Protein 1RR7 (pdb70)

Nearest PDB structures (foldseek):
  1rr7-assembly1_A  TM=1.011E+00  e=4.179E-14  Muvirus mu
  5wh1-assembly1_A  TM=3.655E-01  e=6.369E+00  Homo sapiens

Structure (mmCIF, N/CA/C/O backbone):
data_1RR7
#
_entry.id   1RR7
#
_cell.length_a   81.631
_cell.length_b   81.631
_cell.length_c   44.843
_cell.angle_alpha   90
_cell.angle_beta   90
_cell.angle_gamma   120
#
_symmetry.space_group_name_H-M   'P 32 2 1'
#
loop_
_entity.id
_entity.type
_entity.pdbx_description
1 polymer 'Middle operon regulator'
2 non-polymer 'PLATINUM (II) ION'
3 water water
#
loop_
_atom_site.group_PDB
_atom_site.id
_atom_site.type_symbol
_atom_site.label_atom_id
_atom_site.label_alt_id
_atom_site.label_comp_id
_atom_site.label_asym_id
_atom_site.label_entity_id
_atom_site.label_seq_id
_atom_site.pdbx_PDB_ins_code
_atom_site.Cartn_x
_atom_site.Cartn_y
_atom_site.Cartn_z
_atom_site.occupancy
_atom_site.B_iso_or_equiv
_atom_site.auth_seq_id
_atom_site.auth_comp_id
_atom_site.auth_asym_id
_atom_site.auth_atom_id
_atom_site.pdbx_PDB_model_num
ATOM 1 N N . ARG A 1 27 ? 23.299 -50.551 22.724 1.00 89.77 27 ARG A N 1
ATOM 2 C CA . ARG A 1 27 ? 23.251 -49.325 23.575 1.00 89.11 27 ARG A CA 1
ATOM 3 C C . ARG A 1 27 ? 22.053 -48.398 23.382 1.00 88.07 27 ARG A C 1
ATOM 4 O O . ARG A 1 27 ? 21.632 -47.675 24.278 1.00 88.60 27 ARG A O 1
ATOM 12 N N . PHE A 1 28 ? 21.509 -48.417 22.183 1.00 86.29 28 PHE A N 1
ATOM 13 C CA . PHE A 1 28 ? 20.384 -47.550 21.831 1.00 84.90 28 PHE A CA 1
ATOM 14 C C . PHE A 1 28 ? 19.322 -47.149 22.882 1.00 82.67 28 PHE A C 1
ATOM 15 O O . PHE A 1 28 ? 18.787 -46.048 22.789 1.00 84.61 28 PHE A O 1
ATOM 23 N N . PRO A 1 29 ? 18.950 -48.025 23.856 1.00 79.81 29 PRO A N 1
ATOM 24 C CA . PRO A 1 29 ? 17.938 -47.419 24.750 1.00 77.56 29 PRO A CA 1
ATOM 25 C C . PRO A 1 29 ? 18.586 -46.218 25.430 1.00 75.41 29 PRO A C 1
ATOM 26 O O . PRO A 1 29 ? 17.936 -45.223 25.755 1.00 76.72 29 PRO A O 1
ATOM 30 N N . ALA A 1 30 ? 19.891 -46.347 25.635 1.00 71.92 30 ALA A N 1
ATOM 31 C CA . ALA A 1 30 ? 20.686 -45.319 26.276 1.00 69.16 30 ALA A CA 1
ATOM 32 C C . ALA A 1 30 ? 21.217 -44.309 25.264 1.00 66.60 30 ALA A C 1
ATOM 33 O O . ALA A 1 30 ? 21.193 -43.105 25.507 1.00 64.38 30 ALA A O 1
ATOM 35 N N . LEU A 1 31 ? 21.695 -44.792 24.125 1.00 65.37 31 LEU A N 1
ATOM 36 C CA . LEU A 1 31 ? 22.196 -43.873 23.116 1.00 64.24 31 LEU A CA 1
ATOM 37 C C . LEU A 1 31 ? 21.048 -43.038 22.551 1.00 62.26 31 LEU A C 1
ATOM 38 O O . LEU A 1 31 ? 21.171 -41.822 22.420 1.00 61.84 31 LEU A O 1
ATOM 43 N N . LEU A 1 32 ? 19.934 -43.679 22.216 1.00 60.74 32 LEU A N 1
ATOM 44 C CA . LEU A 1 32 ? 18.807 -42.931 21.685 1.00 59.90 32 LEU A CA 1
ATOM 45 C C . LEU A 1 32 ? 18.292 -41.954 22.734 1.00 58.70 32 LEU A C 1
ATOM 46 O O . LEU A 1 32 ? 17.786 -40.887 22.396 1.00 56.73 32 LEU A O 1
ATOM 51 N N . ALA A 1 33 ? 18.425 -42.319 24.006 1.00 59.23 33 ALA A N 1
ATOM 52 C CA . ALA A 1 33 ? 17.978 -41.447 25.085 1.00 60.49 33 ALA A CA 1
ATOM 53 C C . ALA A 1 33 ? 18.866 -40.210 25.108 1.00 61.53 33 ALA A C 1
ATOM 54 O O . ALA A 1 33 ? 18.374 -39.087 25.229 1.00 61.92 33 ALA A O 1
ATOM 56 N N . GLU A 1 34 ? 20.175 -40.413 24.986 1.00 62.34 34 GLU A N 1
ATOM 57 C CA . GLU A 1 34 ? 21.107 -39.289 24.972 1.00 63.49 34 GLU A CA 1
ATOM 58 C C . GLU A 1 34 ? 20.858 -38.442 23.731 1.00 61.64 34 GLU A C 1
ATOM 59 O O . GLU A 1 34 ? 20.772 -37.217 23.799 1.00 60.58 34 GLU A O 1
ATOM 65 N N . LEU A 1 35 ? 20.733 -39.110 22.593 1.00 59.94 35 LEU A N 1
ATOM 66 C CA . LEU A 1 35 ? 20.497 -38.424 21.333 1.00 60.13 35 LEU A CA 1
ATOM 67 C C . LEU A 1 35 ? 19.283 -37.503 21.425 1.00 60.88 35 LEU A C 1
ATOM 68 O O . LEU A 1 35 ? 19.249 -36.442 20.801 1.00 61.56 35 LEU A O 1
ATOM 73 N N . ASN A 1 36 ? 18.295 -37.917 22.215 1.00 61.09 36 ASN A N 1
ATOM 74 C CA . ASN A 1 36 ? 17.068 -37.151 22.397 1.00 61.91 36 ASN A CA 1
ATOM 75 C C . ASN A 1 36 ? 17.308 -35.876 23.209 1.00 61.89 36 ASN A C 1
ATOM 76 O O . ASN A 1 36 ? 16.915 -34.793 22.790 1.00 61.08 36 ASN A O 1
ATOM 81 N N . ASP A 1 37 ? 17.953 -36.002 24.366 1.00 64.54 37 ASP A N 1
ATOM 82 C CA . ASP A 1 37 ? 18.228 -34.833 25.202 1.00 67.05 37 ASP A CA 1
ATOM 83 C C . ASP A 1 37 ? 19.107 -33.829 24.470 1.00 67.43 37 ASP A C 1
ATOM 84 O O . ASP A 1 37 ? 18.849 -32.627 24.514 1.00 67.51 37 ASP A O 1
ATOM 89 N N . LEU A 1 38 ? 20.144 -34.323 23.800 1.00 67.44 38 LEU A N 1
ATOM 90 C CA . LEU A 1 38 ? 21.044 -33.451 23.055 1.00 67.91 38 LEU A CA 1
ATOM 91 C C . LEU A 1 38 ? 20.256 -32.670 22.017 1.00 68.84 38 LEU A C 1
ATOM 92 O O . LEU A 1 38 ? 20.427 -31.459 21.875 1.00 68.73 38 LEU A O 1
ATOM 97 N N . LEU A 1 39 ? 19.385 -33.373 21.299 1.00 69.97 39 LEU A N 1
ATOM 98 C CA . LEU A 1 39 ? 18.572 -32.763 20.254 1.00 71.67 39 LEU A CA 1
ATOM 99 C C . LEU A 1 39 ? 17.596 -31.695 20.731 1.00 73.41 39 LEU A C 1
ATOM 100 O O . LEU A 1 39 ? 17.439 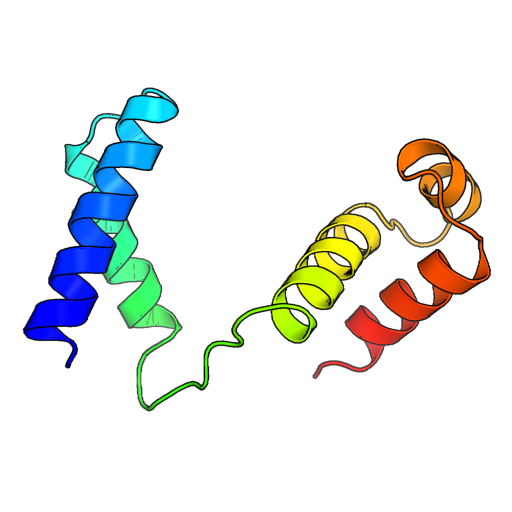-30.668 20.075 1.00 73.45 39 LEU A O 1
ATOM 105 N N . ARG A 1 40 ? 16.933 -31.920 21.860 1.00 75.66 40 ARG A N 1
ATOM 106 C CA . ARG A 1 40 ? 15.983 -30.925 22.335 1.00 78.60 40 ARG A CA 1
ATOM 107 C C . ARG A 1 40 ? 16.715 -29.730 22.931 1.00 80.25 40 ARG A C 1
ATOM 108 O O . ARG A 1 40 ? 16.139 -28.653 23.090 1.00 80.76 40 ARG A O 1
ATOM 116 N N . GLY A 1 41 ? 17.991 -29.918 23.248 1.00 81.60 41 GLY A N 1
ATOM 117 C CA . GLY A 1 41 ? 18.778 -28.824 23.782 1.00 83.11 41 GLY A CA 1
ATOM 118 C C . GLY A 1 41 ? 19.092 -27.909 22.613 1.00 84.35 41 GLY A C 1
ATOM 119 O O . GLY A 1 41 ? 18.796 -26.713 22.633 1.00 85.04 41 GLY A O 1
ATOM 120 N N . GLU A 1 42 ? 19.682 -28.491 21.575 1.00 85.00 42 GLU A N 1
ATOM 121 C CA . GLU A 1 42 ? 20.037 -27.752 20.373 1.00 85.37 42 GLU A CA 1
ATOM 122 C C . GLU A 1 42 ? 18.792 -27.186 19.704 1.00 85.59 42 GLU A C 1
ATOM 123 O O . GLU A 1 42 ? 18.864 -26.184 18.991 1.00 85.34 42 GLU A O 1
ATOM 129 N N . LEU A 1 43 ? 17.649 -27.827 19.931 1.00 86.35 43 LEU A N 1
ATOM 130 C CA . LEU A 1 43 ? 16.397 -27.357 19.348 1.00 87.21 43 LEU A CA 1
ATOM 131 C C . LEU A 1 43 ? 16.009 -26.026 19.974 1.00 87.97 43 LEU A C 1
ATOM 132 O O . LEU A 1 43 ? 15.953 -25.001 19.293 1.00 87.64 43 LEU A O 1
ATOM 137 N N . SER A 1 44 ? 15.742 -26.047 21.275 1.00 88.38 44 SER A N 1
ATOM 138 C CA . SER A 1 44 ? 15.368 -24.835 21.984 1.00 89.71 44 SER A CA 1
ATOM 139 C C . SER A 1 44 ? 16.477 -23.804 21.813 1.00 90.59 44 SER A C 1
ATOM 140 O O . SER A 1 44 ? 16.221 -22.600 21.783 1.00 90.86 44 SER A O 1
ATOM 143 N N . ARG A 1 45 ? 17.713 -24.283 21.703 1.00 91.28 45 ARG A N 1
ATOM 144 C CA . ARG A 1 45 ? 18.854 -23.395 21.520 1.00 91.37 45 ARG A CA 1
ATOM 145 C C . ARG A 1 45 ? 18.611 -22.577 20.259 1.00 91.57 45 ARG A C 1
ATOM 146 O O . ARG A 1 45 ? 18.882 -21.380 20.222 1.00 92.11 45 ARG A O 1
ATOM 148 N N . LEU A 1 46 ? 18.093 -23.237 19.228 1.00 91.74 46 LEU A N 1
ATOM 149 C CA . LEU A 1 46 ? 17.794 -22.579 17.962 1.00 91.65 46 LEU A CA 1
ATOM 150 C C . LEU A 1 46 ? 16.345 -22.105 17.992 1.00 92.08 46 LEU A C 1
ATOM 151 O O . LEU A 1 46 ? 15.795 -21.680 16.975 1.00 91.73 46 LEU A O 1
ATOM 153 N N . GLY A 1 47 ? 15.733 -22.194 19.171 1.00 92.57 47 GLY A N 1
ATOM 154 C CA . GLY A 1 47 ? 14.353 -21.768 19.328 1.00 93.17 47 GLY A CA 1
ATOM 155 C C . GLY A 1 47 ? 13.341 -22.899 19.285 1.00 93.43 47 GLY A C 1
ATOM 156 O O . GLY A 1 47 ? 12.678 -23.182 20.284 1.00 94.09 47 GLY A O 1
ATOM 157 N N . VAL A 1 48 ? 13.224 -23.536 18.121 1.00 93.24 48 VAL A N 1
ATOM 158 C CA . VAL A 1 48 ? 12.293 -24.640 17.897 1.00 92.94 48 VAL A CA 1
ATOM 159 C C . VAL A 1 48 ? 11.853 -25.355 19.173 1.00 92.93 48 VAL A C 1
ATOM 160 O O . VAL A 1 48 ? 12.676 -25.720 20.013 1.00 93.79 48 VAL A O 1
ATOM 162 N N . ASP A 1 49 ? 10.544 -25.548 19.309 1.00 92.32 49 ASP A N 1
ATOM 163 C CA . ASP A 1 49 ? 9.978 -26.227 20.471 1.00 91.34 49 ASP A CA 1
ATOM 164 C C . ASP A 1 49 ? 10.677 -27.569 20.700 1.00 90.24 49 ASP A C 1
ATOM 165 O O . ASP A 1 49 ? 10.683 -28.435 19.827 1.00 89.82 49 ASP A O 1
ATOM 170 N N . PRO A 1 50 ? 11.274 -27.751 21.890 1.00 89.18 50 PRO A N 1
ATOM 171 C CA . PRO A 1 50 ? 12.006 -28.949 22.316 1.00 88.72 50 PRO A CA 1
ATOM 172 C C . PRO A 1 50 ? 11.221 -30.254 22.247 1.00 87.93 50 PRO A C 1
ATOM 173 O O . PRO A 1 50 ? 11.717 -31.310 22.655 1.00 87.77 50 PRO A O 1
ATOM 177 N N . ALA A 1 51 ? 10.001 -30.193 21.728 1.00 86.97 51 ALA A N 1
ATOM 178 C CA . ALA A 1 51 ? 9.168 -31.385 21.620 1.00 86.07 51 ALA A CA 1
ATOM 179 C C . ALA A 1 51 ? 9.336 -32.085 20.275 1.00 85.33 51 ALA A C 1
ATOM 180 O O . ALA A 1 51 ? 8.947 -33.240 20.116 1.00 85.29 51 ALA A O 1
ATOM 182 N N . HIS A 1 52 ? 9.916 -31.381 19.310 1.00 84.11 52 HIS A N 1
ATOM 183 C CA . HIS A 1 52 ? 10.118 -31.952 17.986 1.00 82.94 52 HIS A CA 1
ATOM 184 C C . HIS A 1 52 ? 11.395 -32.783 17.928 1.00 80.52 52 HIS A C 1
ATOM 185 O O . HIS A 1 52 ? 11.763 -33.301 16.872 1.00 80.03 52 HIS A O 1
ATOM 192 N N . SER A 1 53 ? 12.064 -32.913 19.069 1.00 77.34 53 SER A N 1
ATOM 193 C CA . SER A 1 53 ? 13.297 -33.683 19.135 1.00 74.56 53 SER A CA 1
ATOM 194 C C . SER A 1 53 ? 13.025 -35.123 18.740 1.00 72.52 53 SER A C 1
ATOM 195 O O . SER A 1 53 ? 13.655 -35.661 17.834 1.00 73.01 53 SER A O 1
ATOM 198 N N . LEU A 1 54 ? 12.074 -35.741 19.426 1.00 70.38 54 LEU A N 1
ATOM 199 C CA . LEU A 1 54 ? 11.720 -37.124 19.158 1.00 67.71 54 LEU A CA 1
ATOM 200 C C . LEU A 1 54 ? 11.406 -37.342 17.686 1.00 65.89 54 LEU A C 1
ATOM 201 O O . LEU A 1 54 ? 11.713 -38.394 17.131 1.00 64.97 54 LEU A O 1
ATOM 206 N N . GLU A 1 55 ? 10.785 -36.346 17.060 1.00 64.98 55 GLU A N 1
ATOM 207 C CA . GLU A 1 55 ? 10.442 -36.417 15.644 1.00 64.56 55 GLU A CA 1
ATOM 208 C C . GLU A 1 55 ? 11.739 -36.547 14.835 1.00 62.98 55 GLU A C 1
ATOM 209 O O . GLU A 1 55 ? 11.782 -37.233 13.816 1.00 62.51 55 GLU A O 1
ATOM 215 N N . ILE A 1 56 ? 12.798 -35.890 15.308 1.00 61.97 56 ILE A N 1
ATOM 216 C CA . ILE A 1 56 ? 14.097 -35.921 14.639 1.00 60.42 56 ILE A CA 1
ATOM 217 C C . ILE A 1 56 ? 14.861 -37.212 14.906 1.00 58.52 56 ILE A C 1
ATOM 218 O O . ILE A 1 56 ? 15.486 -37.770 14.005 1.00 58.62 56 ILE A O 1
ATOM 223 N N . VAL A 1 57 ? 14.816 -37.692 16.143 1.00 58.15 57 VAL A N 1
ATOM 224 C CA . VAL A 1 57 ? 15.520 -38.926 16.467 1.00 57.09 57 VAL A CA 1
ATOM 225 C C . VAL A 1 57 ? 14.938 -40.071 15.639 1.00 55.62 57 VAL A C 1
ATOM 226 O O . VAL A 1 57 ? 15.660 -40.969 15.211 1.00 54.23 57 VAL A O 1
ATOM 230 N N . VAL A 1 58 ? 13.635 -40.017 15.381 1.00 55.45 58 VAL A N 1
ATOM 231 C CA . VAL A 1 58 ? 12.976 -41.058 14.603 1.00 55.91 58 VAL A CA 1
ATOM 232 C C . VAL A 1 58 ? 13.470 -41.072 13.160 1.00 56.37 58 VAL A C 1
ATOM 233 O O . VAL A 1 58 ? 13.716 -42.133 12.591 1.00 56.25 58 VAL A O 1
ATOM 237 N N . ALA A 1 59 ? 13.605 -39.887 12.573 1.00 55.86 59 ALA A N 1
ATOM 238 C CA . ALA A 1 59 ? 14.062 -39.751 11.194 1.00 56.34 59 ALA A CA 1
ATOM 239 C C . ALA A 1 59 ? 15.503 -40.229 11.043 1.00 56.36 59 ALA A C 1
ATOM 240 O O . ALA A 1 59 ? 15.844 -40.918 10.081 1.00 55.46 59 ALA A O 1
ATOM 242 N N . ILE A 1 60 ? 16.352 -39.860 11.995 1.00 56.66 60 ILE A N 1
ATOM 243 C CA . ILE A 1 60 ? 17.741 -40.284 11.940 1.00 56.98 60 ILE A CA 1
ATOM 244 C C . ILE A 1 60 ? 17.787 -41.802 11.938 1.00 57.63 60 ILE A C 1
ATOM 245 O O . ILE A 1 60 ? 18.334 -42.412 11.025 1.00 58.28 60 ILE A O 1
ATOM 250 N N . CYS A 1 61 ? 17.193 -42.409 12.959 1.00 59.41 61 CYS A N 1
ATOM 251 C CA . CYS A 1 61 ? 17.176 -43.862 13.083 1.00 61.64 61 CYS A CA 1
ATOM 252 C C . CYS A 1 61 ? 16.482 -44.574 11.926 1.00 62.94 61 CYS A C 1
ATOM 253 O O . CYS A 1 61 ? 16.910 -45.647 11.496 1.00 63.75 61 CYS A O 1
ATOM 256 N N . LYS A 1 62 ? 15.415 -43.977 11.415 1.00 63.46 62 LYS A N 1
ATOM 257 C CA . LYS A 1 62 ? 14.677 -44.583 10.317 1.00 65.95 62 LYS A CA 1
ATOM 258 C C . LYS A 1 62 ? 15.492 -44.652 9.013 1.00 67.31 62 LYS A C 1
ATOM 259 O O . LYS A 1 62 ? 15.519 -45.686 8.345 1.00 68.18 62 LYS A O 1
ATOM 265 N N . HIS A 1 63 ? 16.171 -43.565 8.654 1.00 67.96 63 HIS A N 1
ATOM 266 C CA . HIS A 1 63 ? 16.949 -43.544 7.413 1.00 68.13 63 HIS A CA 1
ATOM 267 C C . HIS A 1 63 ? 18.388 -44.009 7.532 1.00 68.73 63 HIS A C 1
ATOM 268 O O . HIS A 1 63 ? 19.009 -44.402 6.548 1.00 68.64 63 HIS A O 1
ATOM 275 N N . LEU A 1 64 ? 18.911 -43.969 8.745 1.00 70.72 64 LEU A N 1
ATOM 276 C CA . LEU A 1 64 ? 20.286 -44.349 9.005 1.00 73.84 64 LEU A CA 1
ATOM 277 C C . LEU A 1 64 ? 20.420 -45.742 9.599 1.00 75.20 64 LEU A C 1
ATOM 278 O O . LEU A 1 64 ? 21.431 -46.417 9.396 1.00 75.91 64 LEU A O 1
ATOM 283 N N . GLY A 1 65 ? 19.387 -46.159 10.324 1.00 76.05 65 GLY A N 1
ATOM 284 C CA . GLY A 1 65 ? 19.388 -47.457 10.968 1.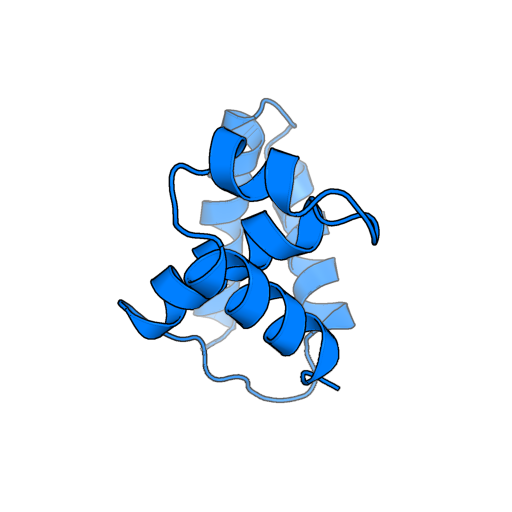00 77.26 65 GLY A CA 1
ATOM 285 C C . GLY A 1 65 ? 19.491 -48.673 10.073 1.00 78.29 65 GLY A C 1
ATOM 286 O O . GLY A 1 65 ? 19.607 -48.574 8.852 1.00 77.72 65 GLY A O 1
ATOM 287 N N . GLY A 1 66 ? 19.433 -49.835 10.710 1.00 79.97 66 GLY A N 1
ATOM 288 C CA . GLY A 1 66 ? 19.537 -51.087 9.993 1.00 82.49 66 GLY A CA 1
ATOM 289 C C . GLY A 1 66 ? 20.648 -51.894 10.634 1.00 84.15 66 GLY A C 1
ATOM 290 O O . GLY A 1 66 ? 20.423 -53.003 11.116 1.00 85.03 66 GLY A O 1
ATOM 291 N N . GLY A 1 67 ? 21.847 -51.320 10.663 1.00 85.33 67 GLY A N 1
ATOM 292 C CA . GLY A 1 67 ? 22.988 -51.996 11.254 1.00 86.11 67 GLY A CA 1
ATOM 293 C C . GLY A 1 67 ? 23.760 -51.077 12.183 1.00 86.73 67 GLY A C 1
ATOM 294 O O . GLY A 1 67 ? 23.171 -50.264 12.889 1.00 87.14 67 GLY A O 1
ATOM 295 N N . GLN A 1 68 ? 25.081 -51.198 12.188 1.00 87.14 68 GLN A N 1
ATOM 296 C CA . GLN A 1 68 ? 25.897 -50.358 13.052 1.00 87.56 68 GLN A CA 1
ATOM 297 C C . GLN A 1 68 ? 26.873 -49.494 12.270 1.00 86.82 68 GLN A C 1
ATOM 298 O O . GLN A 1 68 ? 27.328 -49.874 11.192 1.00 86.84 68 GLN A O 1
ATOM 304 N N . VAL A 1 69 ? 27.193 -48.328 12.817 1.00 86.04 69 VAL A N 1
ATOM 305 C CA . VAL A 1 69 ? 28.111 -47.419 12.144 1.00 84.98 69 VAL A CA 1
ATOM 306 C C . VAL A 1 69 ? 29.193 -46.975 13.118 1.00 84.15 69 VAL A C 1
ATOM 307 O O . VAL A 1 69 ? 28.943 -46.853 14.317 1.00 83.22 69 VAL A O 1
ATOM 311 N N . TYR A 1 70 ? 30.397 -46.742 12.612 1.00 83.28 70 TYR A N 1
ATOM 312 C CA . TYR A 1 70 ? 31.475 -46.290 13.473 1.00 82.96 70 TYR A CA 1
ATOM 313 C C . TYR A 1 70 ? 31.565 -44.769 13.412 1.00 81.67 70 TYR A C 1
ATOM 314 O O . TYR A 1 70 ? 31.924 -44.195 12.387 1.00 81.39 70 TYR A O 1
ATOM 323 N N . ILE A 1 71 ? 31.234 -44.119 14.519 1.00 80.11 71 ILE A N 1
ATOM 324 C CA . ILE A 1 71 ? 31.278 -42.666 14.580 1.00 78.73 71 ILE A CA 1
ATOM 325 C C . ILE A 1 71 ? 32.648 -42.179 15.037 1.00 77.79 71 ILE A C 1
ATOM 326 O O . ILE A 1 71 ? 33.045 -42.396 16.178 1.00 76.99 71 ILE A O 1
ATOM 331 N N . PRO A 1 72 ? 33.387 -41.508 14.138 1.00 77.31 72 PRO A N 1
ATOM 332 C CA . PRO A 1 72 ? 34.726 -40.969 14.400 1.00 76.94 72 PRO A CA 1
ATOM 333 C C . PRO A 1 72 ? 34.785 -40.104 15.656 1.00 76.12 72 PRO A C 1
ATOM 334 O O . PRO A 1 72 ? 33.779 -39.530 16.071 1.00 75.13 72 PRO A O 1
ATOM 338 N N . ARG A 1 73 ? 35.970 -39.999 16.250 1.00 75.88 73 ARG A N 1
ATOM 339 C CA . ARG A 1 73 ? 36.130 -39.214 17.468 1.00 75.58 73 ARG A CA 1
ATOM 340 C C . ARG A 1 73 ? 36.710 -37.812 17.247 1.00 73.77 73 ARG A C 1
ATOM 341 O O . ARG A 1 73 ? 35.974 -36.866 16.963 1.00 74.03 73 ARG A O 1
ATOM 349 N N . GLY A 1 74 ? 38.031 -37.695 17.375 1.00 70.90 74 GLY A N 1
ATOM 350 C CA . GLY A 1 74 ? 38.698 -36.410 17.238 1.00 66.93 74 GLY A CA 1
ATOM 351 C C . GLY A 1 74 ? 39.066 -35.869 15.866 1.00 63.83 74 GLY A C 1
ATOM 352 O O . GLY A 1 74 ? 38.216 -35.372 15.131 1.00 63.17 74 GLY A O 1
ATOM 353 N N . GLN A 1 75 ? 40.348 -35.959 15.530 1.00 61.87 75 GLN A N 1
ATOM 354 C CA . GLN A 1 75 ? 40.864 -35.443 14.266 1.00 60.90 75 GLN A CA 1
ATOM 355 C C . GLN A 1 75 ? 40.151 -35.917 12.998 1.00 58.61 75 GLN A C 1
ATOM 356 O O . GLN A 1 75 ? 39.885 -35.118 12.099 1.00 57.78 75 GLN A O 1
ATOM 362 N N . ALA A 1 76 ? 39.851 -37.209 12.914 1.00 55.87 76 ALA A N 1
ATOM 363 C CA . ALA A 1 76 ? 39.171 -37.740 11.735 1.00 54.08 76 ALA A CA 1
ATOM 364 C C . ALA A 1 76 ? 37.840 -37.022 11.557 1.00 51.86 76 ALA A C 1
ATOM 365 O O . ALA A 1 76 ? 37.446 -36.665 10.444 1.00 52.02 76 ALA A O 1
ATOM 367 N N . LEU A 1 77 ? 37.152 -36.815 12.670 1.00 48.04 77 LEU A N 1
ATOM 368 C CA . LEU A 1 77 ? 35.873 -36.129 12.653 1.00 46.65 77 LEU A CA 1
ATOM 369 C C . LEU A 1 77 ? 36.076 -34.681 12.238 1.00 44.83 77 LEU A C 1
ATOM 370 O O . LEU A 1 77 ? 35.396 -34.183 11.345 1.00 44.34 77 LEU A O 1
ATOM 375 N N . ASP A 1 78 ? 37.026 -34.013 12.888 1.00 44.34 78 ASP A N 1
ATOM 376 C CA . ASP A 1 78 ? 37.306 -32.609 12.601 1.00 43.92 78 ASP A CA 1
ATOM 377 C C . ASP A 1 78 ? 37.718 -32.339 11.143 1.00 42.85 78 ASP A C 1
ATOM 378 O O . ASP A 1 78 ? 37.352 -31.304 10.585 1.00 42.45 78 ASP A O 1
ATOM 383 N N . SER A 1 79 ? 38.464 -33.255 10.525 1.00 40.96 79 SER A N 1
ATOM 384 C CA . SER A 1 79 ? 38.876 -33.088 9.123 1.00 42.45 79 SER A CA 1
ATOM 385 C C . SER A 1 79 ? 37.671 -33.192 8.198 1.00 41.49 79 SER A C 1
ATOM 386 O O . SER A 1 79 ? 37.585 -32.504 7.174 1.00 40.04 79 SER A O 1
ATOM 389 N N . LEU A 1 80 ? 36.756 -34.081 8.561 1.00 40.91 80 LEU A N 1
ATOM 390 C CA . LEU A 1 80 ? 35.540 -34.312 7.789 1.00 42.85 80 LEU A CA 1
ATOM 391 C C . LEU A 1 80 ? 34.588 -33.124 7.886 1.00 40.45 80 LEU A C 1
ATOM 392 O O . LEU A 1 80 ? 34.004 -32.715 6.889 1.00 41.89 80 LEU A O 1
ATOM 397 N N . ILE A 1 81 ? 34.421 -32.582 9.088 1.00 39.38 81 ILE A N 1
ATOM 398 C CA . ILE A 1 81 ? 33.541 -31.431 9.267 1.00 39.87 81 ILE A CA 1
ATOM 399 C C . ILE A 1 81 ? 34.047 -30.289 8.372 1.00 40.26 81 ILE A C 1
ATOM 400 O O . ILE A 1 81 ? 33.262 -29.623 7.706 1.00 41.33 81 ILE A O 1
ATOM 405 N N . ARG A 1 82 ? 35.360 -30.070 8.360 1.00 40.55 82 ARG A N 1
ATOM 406 C CA . ARG A 1 82 ? 35.971 -29.027 7.522 1.00 39.44 82 ARG A CA 1
ATOM 407 C C . ARG A 1 82 ? 35.634 -29.250 6.043 1.00 38.72 82 ARG A C 1
ATOM 408 O O . ARG A 1 82 ? 35.130 -28.355 5.365 1.00 38.14 82 ARG A O 1
ATOM 416 N N . ASP A 1 83 ? 35.920 -30.447 5.540 1.00 39.57 83 ASP A N 1
ATOM 417 C CA . ASP A 1 83 ? 35.658 -30.755 4.131 1.00 39.91 83 ASP A CA 1
ATOM 418 C C . ASP A 1 83 ? 34.183 -30.725 3.759 1.00 40.78 83 ASP A C 1
ATOM 419 O O . ASP A 1 83 ? 33.824 -30.364 2.640 1.00 39.37 83 ASP A O 1
ATOM 424 N N . LEU A 1 84 ? 33.328 -31.132 4.691 1.00 42.88 84 LEU A N 1
ATOM 425 C CA . LEU A 1 84 ? 31.897 -31.134 4.441 1.00 43.87 84 LEU A CA 1
ATOM 426 C C . LEU A 1 84 ? 31.454 -29.684 4.273 1.00 44.44 84 LEU A C 1
ATOM 427 O O . LEU A 1 84 ? 30.697 -29.346 3.359 1.00 43.61 84 LEU A O 1
ATOM 432 N N . ARG A 1 85 ? 31.930 -28.824 5.165 1.00 43.30 85 ARG A N 1
ATOM 433 C CA . ARG A 1 85 ? 31.571 -27.415 5.097 1.00 44.77 85 ARG A CA 1
ATOM 434 C C . ARG A 1 85 ? 32.048 -26.841 3.765 1.00 46.21 85 ARG A C 1
ATOM 435 O O . ARG A 1 85 ? 31.311 -26.116 3.081 1.00 46.05 85 ARG A O 1
ATOM 443 N N . ILE A 1 86 ? 33.274 -27.181 3.377 1.00 44.70 86 ILE A N 1
ATOM 444 C CA . ILE A 1 86 ? 33.810 -26.675 2.120 1.00 44.32 86 ILE A CA 1
ATOM 445 C C . ILE A 1 86 ? 33.083 -27.222 0.898 1.00 45.48 86 ILE A C 1
ATOM 446 O O . ILE A 1 86 ? 32.595 -26.446 0.076 1.00 4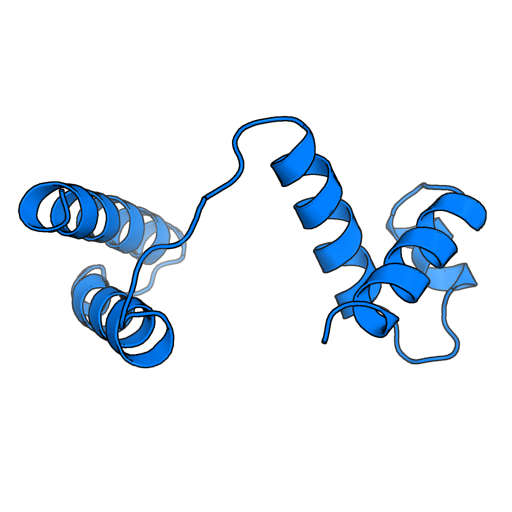4.55 86 ILE A O 1
ATOM 451 N N . TRP A 1 87 ? 32.993 -28.545 0.773 1.00 45.81 87 TRP A N 1
ATOM 452 C CA . TRP A 1 87 ? 32.346 -29.088 -0.409 1.00 48.49 87 TRP A CA 1
ATOM 453 C C . TRP A 1 87 ? 30.858 -28.761 -0.547 1.00 50.11 87 TRP A C 1
ATOM 454 O O . TRP A 1 87 ? 30.305 -28.881 -1.641 1.00 48.95 87 TRP A O 1
ATOM 465 N N . ASN A 1 88 ? 30.217 -28.321 0.536 1.00 49.58 88 ASN A N 1
ATOM 466 C CA . ASN A 1 88 ? 28.805 -27.945 0.462 1.00 51.38 88 ASN A CA 1
ATOM 467 C C . ASN A 1 88 ? 28.639 -26.543 -0.117 1.00 50.67 88 ASN A C 1
ATOM 468 O O . ASN A 1 88 ? 27.552 -26.162 -0.546 1.00 49.61 88 ASN A O 1
ATOM 473 N N . ASP A 1 89 ? 29.727 -25.778 -0.117 1.00 49.35 89 ASP A N 1
ATOM 474 C CA . ASP A 1 89 ? 29.728 -24.427 -0.661 1.00 48.49 89 ASP A CA 1
ATOM 475 C C . ASP A 1 89 ? 30.218 -24.430 -2.111 1.00 47.77 89 ASP A C 1
ATOM 476 O O . ASP A 1 89 ? 30.122 -23.419 -2.809 1.00 47.51 89 ASP A O 1
ATOM 481 N N . PHE A 1 90 ? 30.758 -25.562 -2.555 1.00 46.16 90 PHE A N 1
ATOM 482 C CA . PHE A 1 90 ? 31.276 -25.675 -3.911 1.00 45.29 90 PHE A CA 1
ATOM 483 C C . PHE A 1 90 ? 30.119 -25.743 -4.893 1.00 46.17 90 PHE A C 1
ATOM 484 O O . PHE A 1 90 ? 29.161 -26.474 -4.671 1.00 47.59 90 PHE A O 1
ATOM 492 N N . ASN A 1 91 ? 30.208 -24.985 -5.979 1.00 46.34 91 ASN A N 1
ATOM 493 C CA . ASN A 1 91 ? 29.149 -24.985 -6.980 1.00 49.36 91 ASN A CA 1
ATOM 494 C C . ASN A 1 91 ? 29.686 -25.401 -8.339 1.00 49.51 91 ASN A C 1
ATOM 495 O O . ASN A 1 91 ? 28.989 -25.305 -9.338 1.00 50.77 91 ASN A O 1
ATOM 500 N N . GLY A 1 92 ? 30.937 -25.838 -8.376 1.00 50.11 92 GLY A N 1
ATOM 501 C CA . GLY A 1 92 ? 31.517 -26.255 -9.632 1.00 48.62 92 GLY A CA 1
ATOM 502 C C . GLY A 1 92 ? 32.522 -25.285 -10.214 1.00 49.09 92 GLY A C 1
ATOM 503 O O . GLY A 1 92 ? 33.296 -25.663 -11.087 1.00 49.73 92 GLY A O 1
ATOM 504 N N . ARG A 1 93 ? 32.539 -24.044 -9.738 1.00 49.23 93 ARG A N 1
ATOM 505 C CA . ARG A 1 93 ? 33.472 -23.065 -10.288 1.00 48.87 93 ARG A CA 1
ATOM 506 C C . ARG A 1 93 ? 33.892 -21.983 -9.301 1.00 46.18 93 ARG A C 1
ATOM 507 O O . ARG A 1 93 ? 34.416 -20.948 -9.702 1.00 43.92 93 ARG A O 1
ATOM 515 N N . ASN A 1 94 ? 33.687 -22.210 -8.013 1.00 43.16 94 ASN A N 1
ATOM 516 C CA . ASN A 1 94 ? 34.024 -21.174 -7.047 1.00 41.99 94 ASN A CA 1
ATOM 517 C C . ASN A 1 94 ? 35.158 -21.502 -6.077 1.00 41.68 94 ASN A C 1
ATOM 518 O O . ASN A 1 94 ? 35.161 -21.027 -4.944 1.00 40.05 94 ASN A O 1
ATOM 523 N N . VAL A 1 95 ? 36.124 -22.301 -6.513 1.00 41.15 95 VAL A N 1
ATOM 524 C CA . VAL A 1 95 ? 37.216 -22.662 -5.625 1.00 40.72 95 VAL A CA 1
ATOM 525 C C . VAL A 1 95 ? 37.946 -21.434 -5.089 1.00 43.04 95 VAL A C 1
ATOM 526 O O . VAL A 1 95 ? 38.331 -21.401 -3.914 1.00 40.55 95 VAL A O 1
ATOM 530 N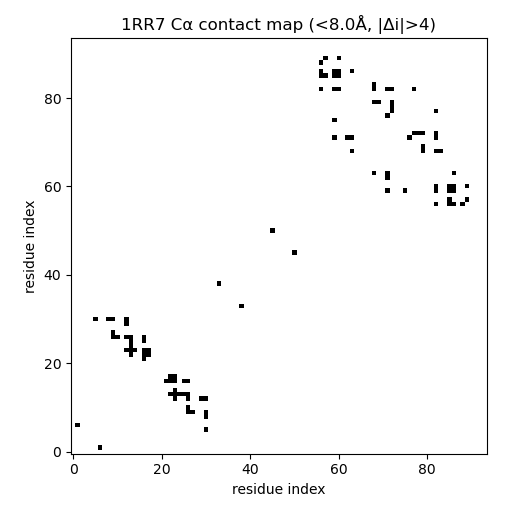 N . SER A 1 96 ? 38.119 -20.422 -5.936 1.00 43.55 96 SER A N 1
ATOM 531 C CA . SER A 1 96 ? 38.782 -19.187 -5.525 1.00 46.80 96 SER A CA 1
ATOM 532 C C . SER A 1 96 ? 38.020 -18.527 -4.382 1.00 46.67 96 SER A C 1
ATOM 533 O O . SER A 1 96 ? 38.610 -18.004 -3.436 1.00 46.45 96 SER A O 1
ATOM 536 N N . GLU A 1 97 ? 36.697 -18.545 -4.484 1.00 46.71 97 GLU A N 1
ATOM 537 C CA . GLU A 1 97 ? 35.838 -17.974 -3.451 1.00 46.39 97 GLU A CA 1
ATOM 538 C C . GLU A 1 97 ? 35.960 -18.805 -2.166 1.00 44.79 97 GLU A C 1
ATOM 539 O O . GLU A 1 97 ? 35.998 -18.260 -1.059 1.00 46.08 97 GLU A O 1
ATOM 545 N N . LEU A 1 98 ? 36.035 -20.124 -2.310 1.00 41.13 98 LEU A N 1
ATOM 546 C CA . LEU A 1 98 ? 36.142 -20.989 -1.139 1.00 41.00 98 LEU A CA 1
ATOM 547 C C . LEU A 1 98 ? 37.457 -20.802 -0.375 1.00 40.64 98 LEU A C 1
ATOM 548 O O . LEU A 1 98 ? 37.469 -20.860 0.859 1.00 39.30 98 LEU A O 1
ATOM 553 N N . THR A 1 99 ? 38.565 -20.581 -1.081 1.00 38.17 99 THR A N 1
ATOM 554 C CA . THR A 1 99 ? 39.825 -20.395 -0.373 1.00 41.02 99 THR A CA 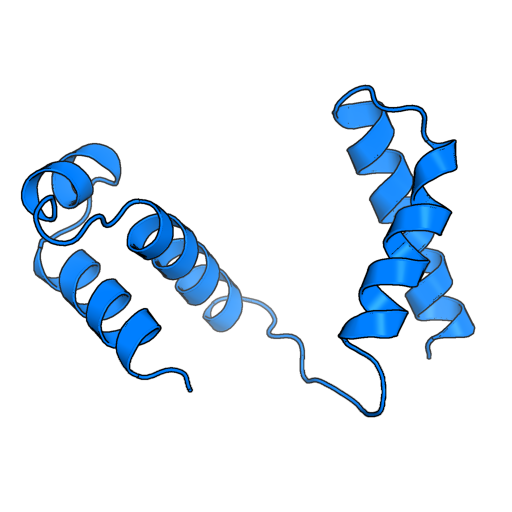1
ATOM 555 C C . THR A 1 99 ? 39.783 -19.099 0.429 1.00 41.54 99 THR A C 1
ATOM 556 O O . THR A 1 99 ? 40.399 -18.991 1.489 1.00 43.29 99 THR A O 1
ATOM 560 N N . THR A 1 100 ? 39.039 -18.119 -0.068 1.00 43.04 100 THR A N 1
ATOM 561 C CA . THR A 1 100 ? 38.930 -16.824 0.613 1.00 43.46 100 THR A CA 1
ATOM 562 C C . THR A 1 100 ? 37.977 -16.879 1.810 1.00 44.11 100 THR A C 1
ATOM 563 O O . THR A 1 100 ? 38.260 -16.313 2.879 1.00 43.59 100 THR A O 1
ATOM 567 N N . ARG A 1 101 ? 36.853 -17.567 1.636 1.00 42.03 101 ARG A N 1
ATOM 568 C CA . ARG A 1 101 ? 35.889 -17.681 2.717 1.00 42.72 101 ARG A CA 1
ATOM 569 C C . ARG A 1 101 ? 36.383 -18.558 3.858 1.00 42.33 101 ARG A C 1
ATOM 570 O O . ARG A 1 101 ? 36.120 -18.270 5.024 1.00 42.50 101 ARG A O 1
ATOM 578 N N . TYR A 1 102 ? 37.100 -19.628 3.540 1.00 41.53 102 TYR A N 1
ATOM 579 C CA . TYR A 1 102 ? 37.561 -20.509 4.599 1.00 40.71 102 TYR A CA 1
ATOM 580 C C . TYR A 1 102 ? 38.991 -20.326 5.066 1.00 39.47 102 TYR A C 1
ATOM 581 O O . TYR A 1 102 ? 39.432 -21.010 5.981 1.00 40.92 102 TYR A O 1
ATOM 590 N N . GLY A 1 103 ? 39.705 -19.393 4.447 1.00 39.47 103 GLY A N 1
ATOM 591 C CA . GLY A 1 103 ? 41.067 -19.090 4.857 1.00 39.02 103 GLY A CA 1
ATOM 592 C C . GLY A 1 103 ? 42.094 -20.194 4.745 1.00 39.49 103 GLY A C 1
ATOM 593 O O . GLY A 1 103 ? 43.053 -20.231 5.516 1.00 40.58 103 GLY A O 1
ATOM 594 N N . VAL A 1 104 ? 41.900 -21.084 3.778 1.00 38.11 104 VAL A N 1
ATOM 595 C CA . VAL A 1 104 ? 42.813 -22.197 3.559 1.00 37.73 104 VAL A CA 1
ATOM 596 C C . VAL A 1 104 ? 43.284 -22.165 2.116 1.00 38.71 104 VAL A C 1
ATOM 597 O O . VAL A 1 104 ? 42.747 -21.426 1.279 1.00 38.60 104 VAL A O 1
ATOM 601 N N . THR A 1 105 ? 44.279 -22.985 1.826 1.00 35.07 105 THR A N 1
ATOM 602 C CA . THR A 1 105 ? 44.872 -23.022 0.510 1.00 35.38 105 THR A CA 1
ATOM 603 C C . THR A 1 105 ? 44.032 -23.715 -0.559 1.00 34.78 105 THR A C 1
ATOM 604 O O . THR A 1 105 ? 43.093 -24.460 -0.267 1.00 33.34 105 THR A O 1
ATOM 608 N N . PHE A 1 106 ? 44.385 -23.448 -1.808 1.00 34.16 106 PHE A N 1
ATOM 609 C CA . PHE A 1 106 ? 43.716 -24.070 -2.942 1.00 36.83 106 PHE A CA 1
ATOM 610 C C . PHE A 1 106 ? 43.842 -25.592 -2.792 1.00 35.87 106 PHE A C 1
ATOM 611 O O . PHE A 1 106 ? 42.893 -26.341 -3.024 1.00 38.83 106 PHE A O 1
ATOM 619 N N . ASN A 1 107 ? 45.028 -26.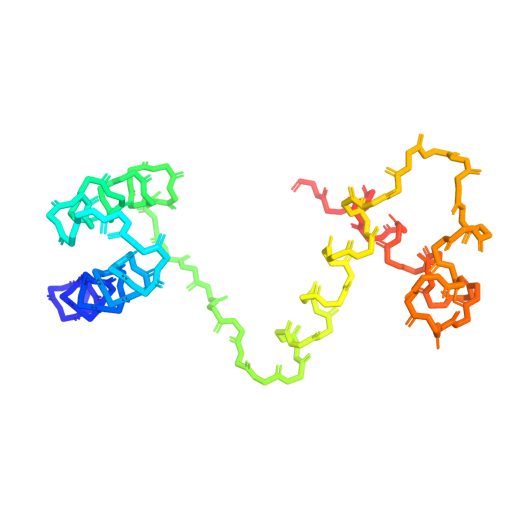041 -2.407 1.00 35.25 107 ASN A N 1
ATOM 620 C CA . ASN A 1 107 ? 45.284 -27.464 -2.234 1.00 37.71 107 ASN A CA 1
ATOM 621 C C . ASN A 1 107 ? 44.297 -28.080 -1.231 1.00 37.66 107 ASN A C 1
ATOM 622 O O . ASN A 1 107 ? 43.732 -29.145 -1.485 1.00 38.63 107 ASN A O 1
ATOM 627 N N . THR A 1 108 ? 44.089 -27.412 -0.100 1.00 36.93 108 THR A N 1
ATOM 628 C CA . THR A 1 108 ? 43.150 -27.911 0.906 1.00 37.23 108 THR A CA 1
ATOM 629 C C . THR A 1 108 ? 41.729 -27.978 0.344 1.00 37.19 108 THR A C 1
ATOM 630 O O . THR A 1 108 ? 41.025 -28.969 0.544 1.00 39.49 108 THR A O 1
ATOM 634 N N . VAL A 1 109 ? 41.307 -26.938 -0.370 1.00 36.93 109 VAL A N 1
ATOM 635 C CA . VAL A 1 109 ? 39.960 -26.931 -0.948 1.00 37.09 109 VAL A CA 1
ATOM 636 C C . VAL A 1 109 ? 39.782 -28.021 -2.006 1.00 37.98 109 VAL A C 1
ATOM 637 O O . VAL A 1 109 ? 38.752 -28.706 -2.032 1.00 37.41 109 VAL A O 1
ATOM 641 N N . TYR A 1 110 ? 40.769 -28.187 -2.879 1.00 37.42 110 TYR A N 1
ATOM 642 C CA . TYR A 1 110 ? 40.657 -29.214 -3.915 1.00 40.19 110 TYR A CA 1
ATOM 643 C C . TYR A 1 110 ? 40.612 -30.632 -3.330 1.00 39.78 110 TYR A C 1
ATOM 644 O O . TYR A 1 110 ? 39.975 -31.522 -3.893 1.00 42.18 110 TYR A O 1
ATOM 653 N N . LYS A 1 111 ? 41.284 -30.844 -2.207 1.00 40.45 111 LYS A N 1
ATOM 654 C CA . LYS A 1 111 ? 41.281 -32.164 -1.586 1.00 41.10 111 LYS A CA 1
ATOM 655 C C . LYS A 1 111 ? 39.896 -32.462 -1.009 1.00 41.44 111 LYS A C 1
ATOM 656 O O . LYS A 1 111 ? 39.434 -33.605 -1.048 1.00 40.92 111 LYS A O 1
ATOM 662 N N . ALA A 1 112 ? 39.229 -31.431 -0.495 1.00 39.60 112 ALA A N 1
ATOM 663 C CA . ALA A 1 112 ? 37.883 -31.591 0.050 1.00 41.04 112 ALA A CA 1
ATOM 664 C C . ALA A 1 112 ? 36.931 -31.952 -1.092 1.00 42.59 112 ALA A C 1
ATOM 665 O O . ALA A 1 112 ? 36.095 -32.853 -0.961 1.00 42.44 112 ALA A O 1
ATOM 667 N N . ILE A 1 113 ? 37.069 -31.241 -2.209 1.00 42.30 113 ILE A N 1
ATOM 668 C CA . ILE A 1 113 ? 36.245 -31.469 -3.397 1.00 42.19 113 ILE A CA 1
ATOM 669 C C . ILE A 1 113 ? 36.458 -32.900 -3.893 1.00 43.41 113 ILE A C 1
ATOM 670 O O . ILE A 1 113 ? 35.504 -33.637 -4.124 1.00 42.72 113 ILE A O 1
ATOM 675 N N . ARG A 1 114 ? 37.719 -33.286 -4.068 1.00 44.02 114 ARG A N 1
ATOM 676 C CA . ARG A 1 114 ? 38.023 -34.627 -4.548 1.00 44.67 114 ARG A CA 1
ATOM 677 C C . ARG A 1 114 ? 37.407 -35.660 -3.624 1.00 45.72 114 ARG A C 1
ATOM 678 O O . ARG A 1 114 ? 37.170 -36.802 -4.022 1.00 43.83 114 ARG A O 1
ATOM 686 N N . ARG A 1 115 ? 37.140 -35.242 -2.389 1.00 48.29 115 ARG A N 1
ATOM 687 C CA . ARG A 1 115 ? 36.541 -36.112 -1.393 1.00 48.69 115 ARG A CA 1
ATOM 688 C C . ARG A 1 115 ? 35.020 -36.284 -1.585 1.00 50.58 115 ARG A C 1
ATOM 689 O O . ARG A 1 115 ? 34.551 -37.416 -1.459 1.00 52.95 115 ARG A O 1
ATOM 697 N N . MET A 1 116 ? 34.243 -35.223 -1.882 1.00 51.75 116 MET A N 1
ATOM 698 C CA . MET A 1 116 ? 32.787 -35.419 -2.111 1.00 53.64 116 MET A CA 1
ATOM 699 C C . MET A 1 116 ? 32.768 -36.448 -3.228 1.00 55.05 116 MET A C 1
ATOM 700 O O . MET A 1 116 ? 32.179 -37.512 -3.100 1.00 55.68 116 MET A O 1
ATOM 705 N N . ARG A 1 117 ? 33.471 -36.118 -4.307 1.00 55.98 117 ARG A N 1
ATOM 706 C CA . ARG A 1 117 ? 33.548 -36.955 -5.498 1.00 58.17 117 ARG A CA 1
ATOM 707 C C . ARG A 1 117 ? 33.870 -38.427 -5.268 1.00 60.84 117 ARG A C 1
ATOM 708 O O . ARG A 1 117 ? 33.234 -39.305 -5.847 1.00 61.15 117 ARG A O 1
ATOM 716 N N . ARG A 1 118 ? 34.852 -38.705 -4.424 1.00 64.76 118 ARG A N 1
ATOM 717 C CA . ARG A 1 118 ? 35.231 -40.083 -4.169 1.00 68.93 118 ARG A CA 1
ATOM 718 C C . ARG A 1 118 ? 34.217 -40.872 -3.355 1.00 71.33 118 ARG A C 1
ATOM 719 O O . ARG A 1 118 ? 33.974 -42.042 -3.639 1.00 72.72 118 ARG A O 1
ATOM 727 N N . LEU A 1 119 ? 33.609 -40.247 -2.354 1.00 74.60 119 LEU A N 1
ATOM 728 C CA . LEU A 1 119 ? 32.645 -40.971 -1.541 1.00 77.28 119 LEU A CA 1
ATOM 729 C C . LEU A 1 119 ? 31.433 -41.410 -2.344 1.00 79.21 119 LEU A C 1
ATOM 730 O O . LEU A 1 119 ? 30.721 -40.592 -2.930 1.00 79.06 119 LEU A O 1
ATOM 735 N N . LYS A 1 120 ? 31.218 -42.721 -2.384 1.00 81.35 120 LYS A N 1
ATOM 736 C CA . LYS A 1 120 ? 30.085 -43.272 -3.109 1.00 83.28 120 LYS A CA 1
ATOM 737 C C . LYS A 1 120 ? 28.842 -43.300 -2.225 1.00 83.67 120 LYS A C 1
ATOM 738 O O . LYS A 1 120 ? 28.995 -43.440 -0.991 1.00 83.63 120 LYS A O 1
#

CATH classification: 1.10.10.60 (+1 more: 1.10.10.60)

InterPro domains:
  IPR009057 Homedomain-like superfamily [SSF46689] (27-119)
  IPR014875 Mor transcription activator [PF08765] (26-128)
  IPR052411 c/mor Transcriptional Regulatory Protein [PTHR37812] (19-128)

Secondary structure (DSSP, 8-state):
-HHHHHHHHHHHHHHHHHHTSS-TTSHHHHHHHHHHHH-SS------SHHHHHHHHHHHHHHH--SS-HHHHHHHHT--HHHHHHHHHHHHH--

B-factor: mean 61.09, std 17.89, range [28.97, 118.39]

Solvent-accessible surface area: 7601 Å² total; per-residue (Å²): 230,132,100,60,89,59,48,117,37,36,87,110,25,100,37,110,22,55,80,91,52,54,78,34,62,82,4,111,107,62,8,76,53,62,47,173,174,114,45,92,70,180,89,186,131,54,206,20,154,66,65,88,33,50,85,105,6,62,154,2,22,100,47,50,81,45,204,17,31,90,85,0,31,115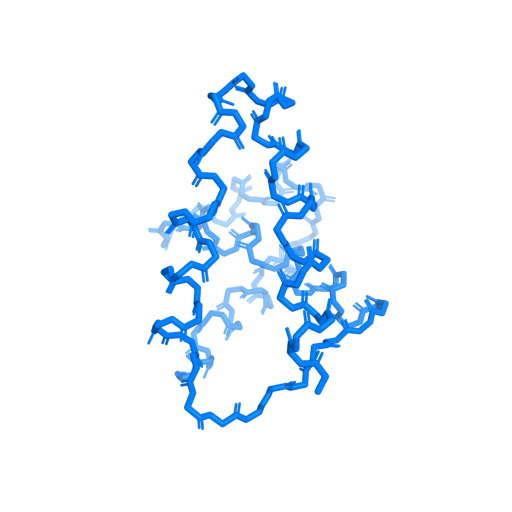,128,61,70,47,87,131,89,31,0,85,106,0,4,87,94,102,148,163,97,236

Sequence (94 aa):
RFPALLAELNDLLRGELSRLGVDPAHSLEIVVAICKHLGGGQVYIPRGQALDSLIRDLRIWNDFNGRNVSELTTRYGVTFNTVYKAIRRMRRLK

Foldseek 3Di:
DVVVVLVVQLVVQLVVCVVVPHHSVCSVVVSCVCCVVVPDDDDDDDDPPVNVLLVLLVVLLVPDDPPCLVVSCVVVVHDSVSSVVSNVVVVPDD

Radius of gyration: 17.04 Å;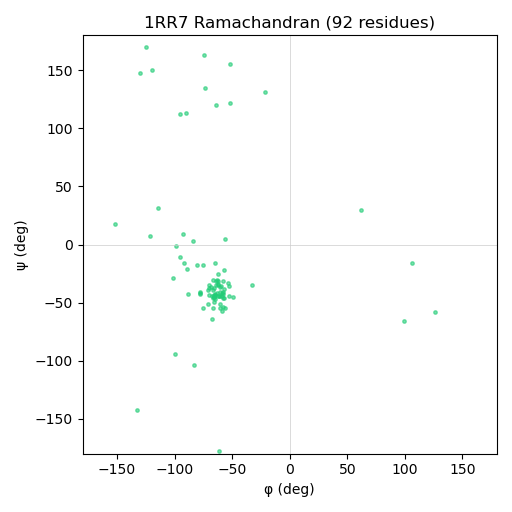 Cα contacts (8 Å, |Δi|>4): 56; chains: 1; bounding box: 36×35×37 Å

Organism: Escherichia phage Mu (NCBI:txid2681603)